Protein AF-A0A8H7XEA0-F1 (afdb_monomer_lite)

Foldseek 3Di:
DVVVVVVVVVVVVVVVVVVVVVVVVVVVCVPVVVVVVVVCVVVLVVQLVVQLVVLVVPPPDDPLVSQLSNLVSDDQDPDPVSNVVSVVSNVVSVVVCVPDDDDDPPPPPPPDPDDDDDDDDDDDDDPPVVVVVVVVVVVVVCVVCVPDCPVVPPDPPPPPPPPPDDD

Sequence (167 aa):
MRYRIIGQAIFNTRQRLRAALLKHVQERWDLEHPVDEIERQLSGLKLSQNVKTTLNQNNEMPPLQKRLAETMMTLPGTTIEEKFRRRNAAIDAVAAYCHFQEGGAAAVPRKRSSMRRTSPMPSKEISPQLAAAQAEKQALSNAIFPKDLTKHFKRKHLAHIKEENRL

Secondary structure (DSSP, 8-state):
-HHHHHHHHHHHHHHHHHHHHHHHHHHHHHHHHHHHHHHHHHTTHHHHHHHHHHHHH-TTS-HHHHHHHHHHHSPPPSSHHHHHHHHHHHHHHHHHHHT---S------------------------HHHHHHHHHHHHHHHHHS-S--TTTGGGSSSTTSSSS---

Structure (mmCIF, N/CA/C/O backbone):
data_AF-A0A8H7XEA0-F1
#
_entry.id   AF-A0A8H7XEA0-F1
#
loop_
_atom_site.group_PDB
_atom_site.id
_atom_site.type_symbol
_atom_site.label_atom_id
_atom_site.label_alt_id
_atom_site.label_comp_id
_atom_site.label_asym_id
_atom_site.label_entity_id
_atom_site.label_seq_id
_atom_site.pdbx_PDB_ins_code
_atom_site.Cartn_x
_atom_site.Cartn_y
_atom_site.Cartn_z
_atom_site.occupancy
_atom_site.B_iso_or_equiv
_atom_site.auth_seq_id
_atom_site.auth_comp_id
_atom_site.auth_asym_id
_atom_site.auth_atom_id
_atom_site.pdbx_PDB_model_num
ATOM 1 N N . MET A 1 1 ? 38.644 -6.023 -42.311 1.00 62.22 1 MET A N 1
ATOM 2 C CA . MET A 1 1 ? 38.711 -5.149 -41.111 1.00 62.22 1 MET A CA 1
ATOM 3 C C . MET A 1 1 ? 37.571 -4.123 -41.009 1.00 62.22 1 MET A C 1
ATOM 5 O O . MET A 1 1 ? 37.000 -4.010 -39.933 1.00 62.22 1 MET A O 1
ATOM 9 N N . ARG A 1 2 ? 37.177 -3.421 -42.089 1.00 70.12 2 ARG A N 1
ATOM 10 C CA . ARG A 1 2 ? 36.153 -2.344 -42.058 1.00 70.12 2 ARG A CA 1
ATOM 11 C C . ARG A 1 2 ? 34.762 -2.760 -41.540 1.00 70.12 2 ARG A C 1
ATOM 13 O O . ARG A 1 2 ? 34.173 -2.037 -40.747 1.00 70.12 2 ARG A O 1
ATOM 20 N N . TYR A 1 3 ? 34.279 -3.949 -41.900 1.00 78.19 3 TYR A N 1
ATOM 21 C CA . TYR A 1 3 ? 32.967 -4.452 -41.458 1.00 78.19 3 TYR A CA 1
ATOM 22 C C . TYR A 1 3 ? 32.833 -4.605 -39.934 1.00 78.19 3 TYR A C 1
ATOM 24 O O . TYR A 1 3 ? 31.764 -4.366 -39.378 1.00 78.19 3 TYR A O 1
ATOM 32 N N . ARG A 1 4 ? 33.926 -4.941 -39.238 1.00 83.25 4 ARG A N 1
ATOM 33 C CA . ARG A 1 4 ? 33.924 -5.132 -37.779 1.00 83.25 4 ARG A CA 1
ATOM 34 C C . ARG A 1 4 ? 33.759 -3.804 -37.032 1.00 83.25 4 ARG A C 1
ATOM 36 O O . ARG A 1 4 ? 33.061 -3.750 -36.028 1.00 83.25 4 ARG A O 1
ATOM 43 N N . ILE A 1 5 ? 34.349 -2.732 -3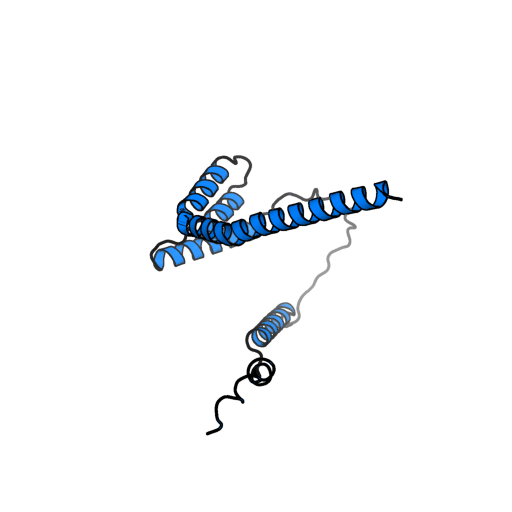7.565 1.00 89.44 5 ILE A N 1
ATOM 44 C CA . ILE A 1 5 ? 34.257 -1.370 -37.015 1.00 89.44 5 ILE A CA 1
ATOM 45 C C . ILE A 1 5 ? 32.828 -0.833 -37.165 1.00 89.44 5 ILE A C 1
ATOM 47 O O . ILE A 1 5 ? 32.271 -0.291 -36.214 1.00 89.44 5 ILE A O 1
ATOM 51 N N . ILE A 1 6 ? 32.209 -1.046 -38.331 1.00 89.31 6 ILE A N 1
ATOM 52 C CA . ILE A 1 6 ? 30.824 -0.629 -38.594 1.00 89.31 6 ILE A CA 1
ATOM 53 C C . ILE A 1 6 ? 29.850 -1.383 -37.677 1.00 89.31 6 ILE A C 1
ATOM 55 O O . ILE A 1 6 ? 28.991 -0.764 -37.052 1.00 89.31 6 ILE A O 1
ATOM 59 N N . GLY A 1 7 ? 30.018 -2.702 -37.526 1.00 91.44 7 GLY A N 1
ATOM 60 C CA . GLY A 1 7 ? 29.196 -3.504 -36.614 1.00 91.44 7 GLY A CA 1
ATOM 61 C C . GLY A 1 7 ? 29.309 -3.048 -35.155 1.00 91.44 7 GLY A C 1
ATOM 62 O O . GLY A 1 7 ? 28.294 -2.917 -34.468 1.00 91.44 7 GLY A O 1
ATOM 63 N N . GLN A 1 8 ? 30.525 -2.727 -34.701 1.00 89.50 8 GLN A N 1
ATOM 64 C CA . GLN A 1 8 ? 30.752 -2.193 -33.358 1.00 89.50 8 GLN A CA 1
ATOM 65 C C . GLN A 1 8 ? 30.091 -0.822 -33.168 1.00 89.50 8 GLN A C 1
ATOM 67 O O . GLN A 1 8 ? 29.470 -0.580 -32.135 1.00 89.50 8 GLN A O 1
ATOM 72 N N . ALA A 1 9 ? 30.182 0.063 -34.165 1.00 93.12 9 ALA A N 1
ATOM 73 C CA . ALA A 1 9 ? 29.543 1.373 -34.123 1.00 93.12 9 ALA A CA 1
ATOM 74 C C . ALA A 1 9 ? 28.018 1.243 -34.012 1.00 93.12 9 ALA A C 1
ATOM 76 O O . ALA A 1 9 ? 27.431 1.820 -33.104 1.00 93.12 9 ALA A O 1
ATOM 77 N N . ILE A 1 10 ? 27.386 0.415 -34.851 1.00 93.69 10 ILE A N 1
ATOM 78 C CA . ILE A 1 10 ? 25.935 0.161 -34.804 1.00 93.69 10 ILE A CA 1
ATOM 79 C C . ILE A 1 10 ? 25.517 -0.370 -33.429 1.00 93.69 10 ILE A C 1
ATOM 81 O O . ILE A 1 10 ? 24.542 0.111 -32.846 1.00 93.69 10 ILE A O 1
ATOM 85 N N . PHE A 1 11 ? 26.261 -1.339 -32.888 1.00 94.75 11 PHE A N 1
ATOM 86 C CA . PHE A 1 11 ? 25.983 -1.887 -31.565 1.00 94.75 11 PHE A CA 1
ATOM 87 C C . PHE A 1 11 ? 26.070 -0.810 -30.481 1.00 94.75 11 PHE A C 1
ATOM 89 O O . PHE A 1 11 ? 25.134 -0.661 -29.696 1.00 94.75 11 PHE A O 1
ATOM 96 N N . ASN A 1 12 ? 27.150 -0.026 -30.467 1.00 95.25 12 ASN A N 1
ATOM 97 C CA . ASN A 1 12 ? 27.359 1.036 -29.487 1.00 95.25 12 ASN A CA 1
ATOM 98 C C . ASN A 1 12 ? 26.245 2.090 -29.558 1.00 95.25 12 ASN A C 1
ATOM 100 O O . ASN A 1 12 ? 25.697 2.473 -28.525 1.00 95.25 12 ASN A O 1
ATOM 104 N N . THR A 1 13 ? 25.859 2.523 -30.760 1.00 96.00 13 THR A N 1
ATOM 105 C CA . THR A 1 13 ? 24.773 3.495 -30.946 1.00 96.00 13 THR A CA 1
ATOM 106 C C . THR A 1 13 ? 23.444 2.934 -30.450 1.00 96.00 13 THR A C 1
ATOM 108 O O . THR A 1 13 ? 22.730 3.609 -29.712 1.00 96.00 13 THR A O 1
ATOM 111 N N . ARG A 1 14 ? 23.140 1.666 -30.755 1.00 97.19 14 ARG A N 1
ATOM 112 C CA . ARG A 1 14 ? 21.933 0.993 -30.258 1.00 97.19 14 ARG A CA 1
ATOM 113 C C . ARG A 1 14 ? 21.910 0.909 -28.732 1.00 97.19 14 ARG A C 1
ATOM 115 O O . ARG A 1 14 ? 20.868 1.159 -28.133 1.00 97.19 14 ARG A O 1
ATOM 122 N N . GLN A 1 15 ? 23.039 0.583 -28.099 1.00 97.06 15 GLN A N 1
ATOM 123 C CA . GLN A 1 15 ? 23.125 0.542 -26.636 1.00 97.06 15 GLN A CA 1
ATOM 124 C C . GLN A 1 15 ? 22.927 1.926 -26.016 1.00 97.06 15 GLN A C 1
ATOM 126 O O . GLN A 1 15 ? 22.185 2.050 -25.046 1.00 97.06 15 GLN A O 1
ATOM 131 N N . ARG A 1 16 ? 23.516 2.976 -26.601 1.00 96.62 16 ARG A N 1
ATOM 132 C CA . ARG A 1 16 ? 23.325 4.358 -26.130 1.00 96.62 16 ARG A CA 1
ATOM 133 C C . ARG A 1 16 ? 21.866 4.791 -26.219 1.00 96.62 16 ARG A C 1
ATOM 135 O O . ARG A 1 16 ? 21.343 5.333 -25.253 1.00 96.62 16 ARG A O 1
ATOM 142 N N . LEU A 1 17 ? 21.203 4.509 -27.341 1.00 97.69 17 LEU A N 1
ATOM 143 C CA . LEU A 1 17 ? 19.783 4.820 -27.519 1.00 97.69 17 LEU A CA 1
ATOM 144 C C . LEU A 1 17 ? 18.904 4.039 -26.538 1.00 97.69 17 LEU A C 1
ATOM 146 O O . LEU A 1 17 ? 17.996 4.609 -25.942 1.00 97.69 17 LEU A O 1
ATOM 150 N N . ARG A 1 18 ? 19.201 2.755 -26.311 1.00 97.69 18 ARG A N 1
ATOM 151 C CA . ARG A 1 18 ? 18.479 1.938 -25.328 1.00 97.69 18 ARG A CA 1
ATOM 152 C C . ARG A 1 18 ? 18.652 2.471 -23.907 1.00 97.69 18 ARG A C 1
ATOM 154 O O . ARG A 1 18 ? 17.671 2.555 -23.178 1.00 97.69 18 ARG A O 1
ATOM 161 N N . ALA A 1 19 ? 19.874 2.841 -23.527 1.00 97.31 19 ALA A N 1
ATOM 162 C CA . ALA A 1 19 ? 20.157 3.427 -22.221 1.00 97.31 19 ALA A CA 1
ATOM 163 C C . ALA A 1 19 ? 19.440 4.773 -22.039 1.00 97.31 19 ALA A C 1
ATOM 165 O O . ALA A 1 19 ? 18.847 5.005 -20.991 1.00 97.31 19 ALA A O 1
ATOM 166 N N . ALA A 1 20 ? 19.431 5.626 -23.069 1.00 97.69 20 ALA A N 1
ATOM 167 C CA . ALA A 1 20 ? 18.711 6.897 -23.045 1.00 97.69 20 ALA A CA 1
ATOM 168 C C . ALA A 1 20 ? 17.192 6.700 -22.906 1.00 97.69 20 ALA A C 1
ATOM 170 O O . ALA A 1 20 ? 16.560 7.369 -22.094 1.00 97.69 20 ALA A O 1
ATOM 171 N N . LEU A 1 21 ? 16.615 5.746 -23.644 1.00 97.81 21 LEU A N 1
ATOM 172 C CA . LEU A 1 21 ? 15.193 5.418 -23.543 1.00 97.81 21 LEU A CA 1
ATOM 173 C C . LEU A 1 21 ? 14.830 4.875 -22.157 1.00 97.81 21 LEU A C 1
ATOM 175 O O . LEU A 1 21 ? 13.839 5.307 -21.578 1.00 97.81 21 LEU A O 1
ATOM 179 N N . LEU A 1 22 ? 15.626 3.945 -21.622 1.00 98.00 22 LEU A N 1
ATOM 180 C CA . LEU A 1 22 ? 15.409 3.395 -20.283 1.00 98.00 22 LEU A CA 1
ATOM 1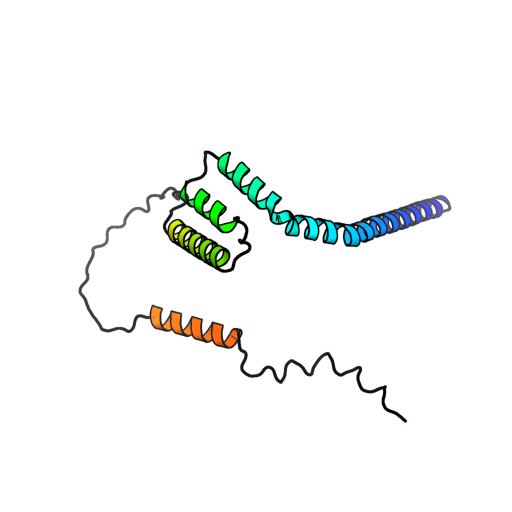81 C C . LEU A 1 22 ? 15.482 4.485 -19.219 1.00 98.00 22 LEU A C 1
ATOM 183 O O . LEU A 1 22 ? 14.604 4.542 -18.368 1.00 98.00 22 LEU A O 1
ATOM 187 N N . LYS A 1 23 ? 16.475 5.374 -19.313 1.00 97.56 23 LYS A N 1
ATOM 188 C CA . LYS A 1 23 ? 16.610 6.515 -18.409 1.00 97.56 23 LYS A CA 1
ATOM 189 C C . LYS A 1 23 ? 15.374 7.415 -18.463 1.00 97.56 23 LYS A C 1
ATOM 191 O O . LYS A 1 23 ? 14.814 7.716 -17.423 1.00 97.56 23 LYS A O 1
ATOM 196 N N . HIS A 1 24 ? 14.891 7.753 -19.656 1.00 97.38 24 HIS A N 1
ATOM 197 C CA . HIS A 1 24 ? 13.683 8.565 -19.814 1.00 97.38 24 HIS A CA 1
ATOM 198 C C . HIS A 1 24 ? 12.416 7.881 -19.269 1.00 97.38 24 HIS A C 1
ATOM 200 O O . HIS A 1 24 ? 11.551 8.524 -18.680 1.00 97.38 24 HIS A O 1
ATOM 206 N N . VAL A 1 25 ? 12.270 6.568 -19.473 1.00 97.31 25 VAL A N 1
ATOM 207 C CA . VAL A 1 25 ? 11.152 5.803 -18.896 1.00 97.31 25 VAL A CA 1
ATOM 208 C C . VAL A 1 25 ? 11.244 5.789 -17.373 1.00 97.31 25 VAL A C 1
ATOM 210 O O . VAL A 1 25 ? 10.235 6.013 -16.716 1.00 97.31 25 VAL A O 1
ATOM 213 N N . GLN A 1 26 ? 12.439 5.566 -16.832 1.00 97.19 26 GLN A N 1
ATOM 214 C CA . GLN A 1 26 ? 12.673 5.559 -15.397 1.00 97.19 26 GLN A CA 1
ATOM 215 C C . GLN A 1 26 ? 12.395 6.929 -14.774 1.00 97.19 26 GLN A C 1
ATOM 217 O O . GLN A 1 26 ? 11.655 7.000 -13.809 1.00 97.19 26 GLN A O 1
ATOM 222 N N . GLU A 1 27 ? 12.908 8.014 -15.354 1.00 96.69 27 GLU A N 1
ATOM 223 C CA . GLU A 1 27 ? 12.676 9.375 -14.857 1.00 96.69 27 GLU A CA 1
ATOM 224 C C . GLU A 1 27 ? 11.187 9.727 -14.836 1.00 96.69 27 GLU A C 1
ATOM 226 O O . GLU A 1 27 ? 10.705 10.293 -13.859 1.00 96.69 27 GLU A O 1
ATOM 231 N N . ARG A 1 28 ? 10.433 9.352 -15.877 1.00 96.81 28 ARG A N 1
ATOM 232 C CA . ARG A 1 28 ? 8.975 9.539 -15.876 1.00 96.81 28 ARG A CA 1
ATOM 233 C C . ARG A 1 28 ? 8.294 8.712 -14.795 1.00 96.81 28 ARG A C 1
ATOM 235 O O . ARG A 1 28 ? 7.462 9.244 -14.075 1.00 96.81 28 ARG A O 1
ATOM 242 N N . TRP A 1 29 ? 8.669 7.444 -14.654 1.00 96.12 29 TRP A N 1
ATOM 243 C CA . TRP A 1 29 ? 8.120 6.575 -13.615 1.00 96.12 29 TRP A CA 1
ATOM 244 C C . TRP A 1 29 ? 8.413 7.105 -12.208 1.00 96.12 29 TRP A C 1
ATOM 246 O O . TRP A 1 29 ? 7.514 7.154 -11.376 1.00 96.12 29 TRP A O 1
ATOM 256 N N . ASP A 1 30 ? 9.642 7.554 -11.955 1.00 94.25 30 ASP A N 1
ATOM 257 C CA . ASP A 1 30 ? 10.069 8.106 -10.668 1.00 94.25 30 ASP A CA 1
ATOM 258 C C . ASP A 1 30 ? 9.325 9.410 -10.319 1.00 94.25 30 ASP A C 1
ATOM 260 O O . ASP A 1 30 ? 9.183 9.731 -9.140 1.00 94.25 30 ASP A O 1
ATOM 264 N N . LEU A 1 31 ? 8.823 10.149 -11.318 1.00 93.12 31 LEU A N 1
ATOM 265 C CA . LEU A 1 31 ? 8.009 11.355 -11.131 1.00 93.12 31 LEU A CA 1
ATOM 266 C C . LEU A 1 31 ? 6.513 11.051 -10.971 1.00 93.12 31 LEU A C 1
ATOM 268 O O . LEU A 1 31 ? 5.877 11.577 -10.061 1.00 93.12 31 LEU A O 1
ATOM 272 N N . GLU A 1 32 ? 5.950 10.230 -11.857 1.00 93.94 32 GLU A N 1
ATOM 273 C CA . GLU A 1 32 ? 4.504 9.988 -11.948 1.00 93.94 32 GLU A CA 1
ATOM 274 C C . GLU A 1 32 ? 4.033 8.962 -10.912 1.00 93.94 32 GLU A C 1
ATOM 276 O O . GLU A 1 32 ? 3.053 9.188 -10.203 1.00 93.94 32 GLU A O 1
ATOM 281 N N . HIS A 1 33 ? 4.770 7.862 -10.739 1.00 92.00 33 HIS A N 1
ATOM 282 C CA . HIS A 1 33 ? 4.322 6.756 -9.896 1.00 92.00 33 HIS A CA 1
ATOM 283 C C . HIS A 1 33 ? 4.124 7.140 -8.420 1.00 92.00 33 HIS A C 1
ATOM 285 O O . HIS A 1 33 ? 3.161 6.664 -7.813 1.00 92.00 33 HIS A O 1
ATOM 291 N N . PRO A 1 34 ? 4.981 7.966 -7.781 1.00 94.00 34 PRO A N 1
ATOM 292 C CA . PRO A 1 34 ? 4.722 8.399 -6.411 1.00 94.00 34 PRO A CA 1
ATOM 293 C C . PRO A 1 34 ? 3.435 9.217 -6.289 1.00 94.00 34 PRO A C 1
ATOM 295 O O . PRO A 1 34 ? 2.715 9.058 -5.306 1.00 94.00 34 PRO A O 1
ATOM 298 N N . VAL A 1 35 ? 3.135 10.062 -7.280 1.00 92.75 35 VAL A N 1
ATOM 299 C CA . VAL A 1 35 ? 1.916 10.880 -7.301 1.00 92.75 35 VAL A CA 1
ATOM 300 C C . VAL A 1 35 ? 0.695 9.979 -7.437 1.00 92.75 35 VAL A C 1
ATOM 302 O O . VAL A 1 35 ? -0.191 10.039 -6.587 1.00 92.75 35 VAL A O 1
ATOM 305 N N . ASP A 1 36 ? 0.705 9.069 -8.409 1.00 89.25 36 ASP A N 1
ATOM 306 C 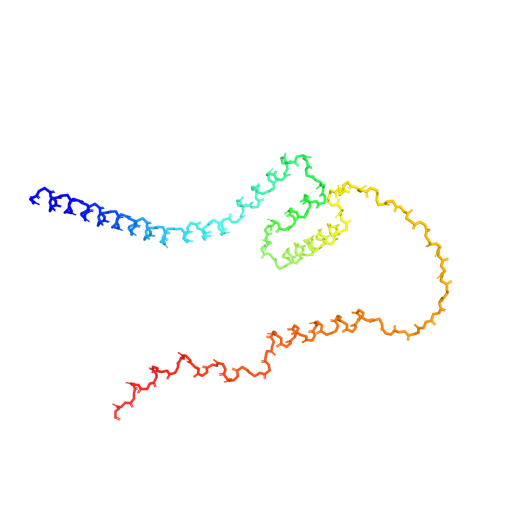CA . ASP A 1 36 ? -0.376 8.104 -8.625 1.00 89.25 36 ASP A CA 1
ATOM 307 C C . ASP A 1 36 ? -0.621 7.227 -7.386 1.00 89.25 36 ASP A C 1
ATOM 309 O O . ASP A 1 36 ? -1.764 6.942 -7.016 1.00 89.25 36 ASP A O 1
ATOM 313 N N . GLU A 1 37 ? 0.448 6.798 -6.708 1.00 86.81 37 GLU A N 1
ATOM 314 C CA . GLU A 1 37 ? 0.357 6.012 -5.478 1.00 86.81 37 GLU A CA 1
ATOM 315 C C . GLU A 1 37 ? -0.273 6.818 -4.340 1.00 86.81 37 GLU A C 1
ATOM 317 O O . GLU A 1 37 ? -1.171 6.320 -3.656 1.00 86.81 37 GLU A O 1
ATOM 322 N N . ILE A 1 38 ? 0.176 8.059 -4.136 1.00 87.75 38 ILE A N 1
ATOM 323 C CA . ILE A 1 38 ? -0.361 8.949 -3.104 1.00 87.75 38 ILE A CA 1
ATOM 324 C C . ILE A 1 38 ? -1.835 9.232 -3.383 1.00 87.75 38 ILE A C 1
ATOM 326 O O . ILE A 1 38 ? -2.663 9.088 -2.485 1.00 87.75 38 ILE A O 1
ATOM 330 N N . GLU A 1 39 ? -2.192 9.570 -4.619 1.00 88.56 39 GLU A N 1
ATOM 331 C CA . GLU A 1 39 ? -3.581 9.783 -5.017 1.00 88.56 39 GLU A CA 1
ATOM 332 C C . GLU A 1 39 ? -4.424 8.532 -4.784 1.00 88.56 39 GLU A C 1
ATOM 334 O O . GLU A 1 39 ? -5.522 8.615 -4.229 1.00 88.56 39 GLU A O 1
ATOM 339 N N . ARG A 1 40 ? -3.900 7.347 -5.116 1.00 83.44 40 ARG A N 1
ATOM 340 C CA . ARG A 1 40 ? -4.578 6.078 -4.846 1.00 83.44 40 ARG A CA 1
ATOM 341 C C . ARG A 1 40 ? -4.792 5.859 -3.350 1.00 83.44 40 ARG A C 1
ATOM 343 O O . ARG A 1 40 ? -5.898 5.482 -2.959 1.00 83.44 40 ARG A O 1
ATOM 350 N N . GLN A 1 41 ? -3.788 6.122 -2.516 1.00 79.94 41 GLN A N 1
ATOM 351 C CA . GLN A 1 41 ? -3.882 5.992 -1.058 1.00 79.94 41 GLN A CA 1
ATOM 352 C C . GLN A 1 41 ? -4.873 6.991 -0.451 1.00 79.94 41 GLN A C 1
ATOM 354 O O . GLN A 1 41 ? -5.722 6.606 0.356 1.00 79.94 41 GLN A O 1
ATOM 359 N N . LEU A 1 42 ? -4.818 8.256 -0.873 1.00 80.12 42 LEU A N 1
ATOM 360 C CA . LEU A 1 42 ? -5.746 9.307 -0.450 1.00 80.12 42 LEU A CA 1
ATOM 361 C C . LEU A 1 42 ? -7.173 9.023 -0.925 1.00 80.12 42 LEU A C 1
ATOM 363 O O . LEU A 1 42 ? -8.133 9.263 -0.194 1.00 80.12 42 LEU A O 1
ATOM 367 N N . SER A 1 43 ? -7.323 8.410 -2.100 1.00 76.06 43 SER A N 1
ATOM 368 C CA . SER A 1 43 ? -8.606 7.929 -2.612 1.00 76.06 43 SER A CA 1
ATOM 369 C C . SER A 1 43 ? -9.150 6.703 -1.871 1.00 76.06 43 SER A C 1
ATOM 371 O O . SER A 1 43 ? -10.134 6.132 -2.340 1.00 76.06 43 SER A O 1
ATOM 373 N N . GLY A 1 44 ? -8.546 6.302 -0.737 1.00 62.75 44 GLY A N 1
ATOM 374 C CA . GLY A 1 44 ? -8.729 5.054 0.021 1.00 62.75 44 GLY A CA 1
ATOM 375 C C . GLY A 1 44 ? -10.154 4.498 0.141 1.00 62.75 44 GLY A C 1
ATOM 376 O O . GLY A 1 44 ? -10.320 3.286 0.291 1.00 62.75 44 GLY A O 1
ATOM 377 N N . LEU A 1 45 ? -11.183 5.332 -0.035 1.00 61.91 45 LEU A N 1
ATOM 378 C CA . LEU A 1 45 ? -12.565 4.946 -0.354 1.00 61.91 45 LEU A CA 1
ATOM 379 C C . LEU A 1 45 ? -12.661 3.830 -1.412 1.00 61.91 45 LEU A C 1
ATOM 381 O O . LEU A 1 45 ? -13.328 2.825 -1.151 1.00 61.91 45 LEU A O 1
ATOM 385 N N . LYS A 1 46 ? -11.947 3.943 -2.543 1.00 61.66 46 LYS A N 1
ATOM 386 C CA . LYS A 1 46 ? -11.967 2.950 -3.636 1.00 61.66 46 LYS A CA 1
ATOM 387 C C . LYS A 1 46 ? -11.437 1.583 -3.193 1.00 61.66 46 LYS A C 1
ATOM 389 O O . LYS A 1 46 ? -12.046 0.561 -3.495 1.00 61.66 46 LYS A O 1
ATOM 394 N N . LEU A 1 47 ? -10.341 1.552 -2.429 1.00 66.25 47 LEU A N 1
ATOM 395 C CA . LEU A 1 47 ? -9.747 0.302 -1.939 1.00 66.25 47 LEU A CA 1
ATOM 396 C C . LEU A 1 47 ? -10.717 -0.440 -1.012 1.00 66.25 47 LEU A C 1
ATOM 398 O O . LEU A 1 47 ? -10.943 -1.636 -1.175 1.00 66.25 47 LEU A O 1
ATOM 402 N N . SER A 1 48 ? -11.351 0.279 -0.084 1.00 69.00 48 SER A N 1
ATOM 403 C CA . SER A 1 48 ? -12.282 -0.331 0.871 1.00 69.00 48 SER A CA 1
ATOM 404 C C . SER A 1 48 ? -13.551 -0.890 0.219 1.00 69.00 48 SER A C 1
ATOM 406 O O . SER A 1 48 ? -14.046 -1.936 0.637 1.00 69.00 48 SER A O 1
ATOM 408 N N . GLN A 1 49 ? -14.065 -0.231 -0.826 1.00 72.88 49 GLN A N 1
ATOM 409 C CA . GLN A 1 49 ? -15.225 -0.703 -1.588 1.00 72.88 49 GLN A CA 1
ATOM 410 C C . GLN A 1 49 ? -14.880 -1.932 -2.435 1.00 72.88 49 GLN A C 1
ATOM 412 O O . GLN A 1 49 ? -15.643 -2.900 -2.449 1.00 72.88 49 GLN A O 1
ATOM 417 N N . ASN A 1 50 ? -13.711 -1.937 -3.078 1.00 73.00 50 ASN A N 1
ATOM 418 C CA . ASN A 1 50 ? -13.243 -3.070 -3.878 1.00 73.00 50 ASN A CA 1
ATOM 419 C C . ASN A 1 50 ? -12.983 -4.312 -3.017 1.00 73.00 50 ASN A C 1
ATOM 421 O O . ASN A 1 50 ? -13.362 -5.419 -3.393 1.00 73.00 50 ASN A O 1
ATOM 425 N N . VAL A 1 51 ? -12.396 -4.142 -1.830 1.00 74.50 51 VAL A N 1
ATOM 426 C CA . VAL A 1 51 ? -12.195 -5.256 -0.892 1.00 74.50 51 VAL A CA 1
ATOM 427 C C . VAL A 1 51 ? -13.533 -5.797 -0.383 1.00 74.50 51 VAL A C 1
ATOM 429 O O . VAL A 1 51 ? -13.735 -7.005 -0.364 1.00 74.50 51 VAL A O 1
ATOM 432 N N . LYS A 1 52 ? -14.490 -4.933 -0.023 1.00 75.50 52 LYS A N 1
ATOM 433 C CA . LYS A 1 52 ? -15.820 -5.390 0.419 1.00 75.50 52 LYS A CA 1
ATOM 434 C C . LYS A 1 52 ? -16.577 -6.133 -0.682 1.00 75.50 52 LYS A C 1
ATOM 436 O O . LYS A 1 52 ? -17.213 -7.145 -0.408 1.00 75.50 52 LYS A O 1
ATOM 441 N N . THR A 1 53 ? -16.522 -5.648 -1.920 1.00 77.00 53 THR A N 1
ATOM 442 C CA . THR A 1 53 ? -17.201 -6.295 -3.057 1.00 77.00 53 THR A CA 1
ATOM 443 C C . THR A 1 53 ? -16.581 -7.648 -3.392 1.00 77.00 53 THR A C 1
ATOM 445 O O . THR A 1 53 ? -17.313 -8.632 -3.458 1.00 77.00 53 THR A O 1
ATOM 448 N N . THR A 1 54 ? -15.254 -7.733 -3.501 1.00 78.62 54 THR A N 1
ATOM 449 C CA . THR A 1 54 ? -14.548 -9.011 -3.728 1.00 78.62 54 THR A CA 1
ATOM 450 C C . THR A 1 54 ? -14.795 -10.016 -2.608 1.00 78.62 54 THR A C 1
ATOM 452 O O . THR A 1 54 ? -15.074 -11.185 -2.863 1.00 78.62 54 THR A O 1
ATOM 455 N N . LEU A 1 55 ? -14.776 -9.567 -1.356 1.00 80.00 55 LEU A N 1
ATOM 456 C CA . LEU A 1 55 ? -15.030 -10.437 -0.219 1.00 80.00 55 LEU A CA 1
ATOM 457 C C . LEU A 1 55 ? -16.483 -10.943 -0.165 1.00 80.00 55 LEU A C 1
ATOM 459 O O . LEU A 1 55 ? -16.740 -12.064 0.267 1.00 80.00 55 LEU A O 1
ATOM 463 N N . ASN A 1 56 ? -17.443 -10.140 -0.626 1.00 76.31 56 ASN A N 1
ATOM 464 C CA . ASN A 1 56 ? -18.838 -10.559 -0.748 1.00 76.31 56 ASN A CA 1
ATOM 465 C C . ASN A 1 56 ? -19.079 -11.553 -1.887 1.00 76.31 56 ASN A C 1
ATOM 467 O O . ASN A 1 56 ? -20.006 -12.348 -1.786 1.00 76.31 56 ASN A O 1
ATOM 471 N N . GLN A 1 57 ? -18.259 -11.522 -2.937 1.00 76.81 57 GLN A N 1
ATOM 472 C CA . GLN A 1 57 ? -18.344 -12.453 -4.066 1.00 76.81 57 GLN A CA 1
ATOM 473 C C . GLN A 1 57 ? -17.721 -13.824 -3.754 1.00 76.81 57 GLN A C 1
ATOM 475 O O . GLN A 1 57 ? -18.087 -14.821 -4.373 1.00 76.81 57 GLN A O 1
ATOM 480 N N . ASN A 1 58 ? -16.814 -13.899 -2.776 1.00 75.62 58 ASN A N 1
ATOM 481 C CA . ASN A 1 58 ? -16.159 -15.143 -2.377 1.00 75.62 58 ASN A CA 1
ATOM 482 C C . ASN A 1 58 ? -17.039 -15.979 -1.429 1.00 75.62 58 ASN A C 1
ATOM 484 O O . ASN A 1 58 ? -16.903 -15.903 -0.208 1.00 75.62 58 ASN A O 1
ATOM 488 N N . ASN A 1 59 ? -17.908 -16.821 -1.999 1.00 68.62 59 ASN A N 1
ATOM 489 C CA . ASN A 1 59 ? -18.773 -17.745 -1.245 1.00 68.62 59 ASN A CA 1
ATOM 490 C C . ASN A 1 59 ? -18.020 -18.880 -0.523 1.00 68.62 59 ASN A C 1
ATOM 492 O O . ASN A 1 59 ? -18.587 -19.512 0.364 1.00 68.62 59 ASN A O 1
ATOM 496 N N . GLU A 1 60 ? -16.766 -19.153 -0.886 1.00 80.12 60 GLU A N 1
ATOM 497 C CA . GLU A 1 60 ? -15.968 -20.233 -0.283 1.00 80.12 60 GLU A CA 1
ATOM 498 C C . GLU A 1 60 ? -15.296 -19.831 1.039 1.00 80.12 60 GLU A C 1
ATOM 500 O O . GLU A 1 60 ? -14.821 -20.693 1.778 1.00 80.12 60 GLU A O 1
ATOM 505 N N . MET A 1 61 ? -15.242 -18.534 1.364 1.00 82.88 61 MET A N 1
ATOM 506 C CA . MET A 1 61 ? -14.489 -18.058 2.523 1.00 82.88 61 MET A CA 1
ATOM 507 C C . MET A 1 61 ? -15.258 -18.278 3.837 1.00 82.88 61 MET A C 1
ATOM 509 O O . MET A 1 61 ? -16.387 -17.794 3.974 1.00 82.88 61 MET A O 1
ATOM 513 N N . PRO A 1 62 ? -14.647 -18.922 4.853 1.00 86.81 62 PRO A N 1
ATOM 514 C CA . PRO A 1 62 ? -15.244 -19.053 6.174 1.00 86.81 62 PRO A CA 1
ATOM 515 C C . PRO A 1 62 ? -15.650 -17.692 6.772 1.00 86.81 62 PRO A C 1
ATOM 517 O O . PRO A 1 62 ? -14.881 -16.728 6.686 1.00 86.81 62 PRO A O 1
ATOM 520 N N . PRO A 1 63 ? -16.801 -17.597 7.466 1.00 87.25 63 PRO A N 1
ATOM 521 C CA . PRO A 1 63 ? -17.301 -16.331 8.013 1.00 87.25 63 PRO A CA 1
ATOM 522 C C . PRO A 1 63 ? -16.320 -15.605 8.943 1.00 87.25 63 PRO A C 1
ATOM 524 O O . PRO A 1 63 ? -16.289 -14.376 8.981 1.00 87.25 63 PRO A O 1
ATOM 527 N N . LEU A 1 64 ? -15.493 -16.349 9.685 1.00 89.00 64 LEU A N 1
ATOM 528 C CA . LEU A 1 64 ? -14.484 -15.772 10.577 1.00 89.00 64 LEU A CA 1
ATOM 529 C C . LEU A 1 64 ? -13.348 -15.092 9.807 1.00 89.00 64 LEU A C 1
ATOM 531 O O . LEU A 1 64 ? -12.943 -13.986 10.162 1.00 89.00 64 LEU A O 1
ATOM 535 N N . GLN A 1 65 ? -12.874 -15.725 8.735 1.00 89.25 65 GLN A N 1
ATOM 536 C CA . GLN A 1 65 ? -11.847 -15.168 7.858 1.00 89.25 65 GLN A CA 1
ATOM 537 C C . GLN A 1 65 ? -12.388 -13.949 7.101 1.00 89.25 65 GLN A C 1
ATOM 539 O O . GLN A 1 65 ? -11.708 -12.927 6.994 1.00 89.25 65 GLN A O 1
ATOM 544 N N . LYS A 1 66 ? -13.660 -14.011 6.686 1.00 89.31 66 LYS A N 1
ATOM 545 C CA . LYS A 1 66 ? -14.382 -12.886 6.092 1.00 89.31 66 LYS A CA 1
ATOM 546 C C . LYS A 1 66 ? -14.425 -11.680 7.034 1.00 89.31 66 LYS A C 1
ATOM 548 O O . LYS A 1 66 ? -13.963 -10.593 6.694 1.00 89.31 66 LYS A O 1
ATOM 553 N N . ARG A 1 67 ? -14.892 -11.892 8.267 1.00 90.38 67 ARG A N 1
ATOM 554 C CA . ARG A 1 67 ? -14.953 -10.854 9.307 1.00 90.38 67 ARG A CA 1
ATOM 555 C C . ARG A 1 67 ? -13.574 -10.259 9.610 1.00 90.38 67 ARG A C 1
ATOM 557 O O . ARG A 1 67 ? -13.453 -9.048 9.806 1.00 90.38 67 ARG A O 1
ATOM 564 N N . LEU A 1 68 ? -12.530 -11.086 9.646 1.00 92.06 68 LEU A N 1
ATOM 565 C CA . LEU A 1 68 ? -11.159 -10.617 9.838 1.00 92.06 68 LEU A CA 1
ATOM 566 C C . LEU A 1 68 ? -10.718 -9.693 8.694 1.00 92.06 68 LEU A C 1
ATOM 568 O O . LEU A 1 68 ? -10.256 -8.581 8.948 1.00 92.06 68 LEU A O 1
ATOM 572 N N . ALA A 1 69 ? -10.905 -10.120 7.445 1.00 89.56 69 ALA A N 1
ATOM 573 C CA . ALA A 1 69 ? -10.547 -9.325 6.274 1.00 89.56 69 ALA A CA 1
ATOM 574 C C . ALA A 1 69 ? -11.310 -7.989 6.234 1.00 89.56 69 ALA A C 1
ATOM 576 O O . ALA A 1 69 ? -10.707 -6.933 6.041 1.00 89.56 69 ALA A O 1
ATOM 577 N N . GLU A 1 70 ? -12.619 -8.013 6.492 1.00 89.19 70 GLU A N 1
ATOM 578 C CA . GLU A 1 70 ? -13.471 -6.820 6.561 1.00 89.19 70 GLU A CA 1
ATOM 579 C C . GLU A 1 70 ? -12.983 -5.808 7.597 1.00 89.19 70 GLU A C 1
ATOM 581 O O . GLU A 1 70 ? -12.814 -4.624 7.293 1.00 89.19 70 GLU A O 1
ATOM 586 N N . THR A 1 71 ? -12.756 -6.256 8.830 1.00 91.31 71 THR A N 1
ATOM 587 C CA . THR A 1 71 ? -12.384 -5.366 9.939 1.00 91.31 71 THR A CA 1
ATOM 588 C C . THR A 1 71 ? -10.985 -4.776 9.761 1.00 91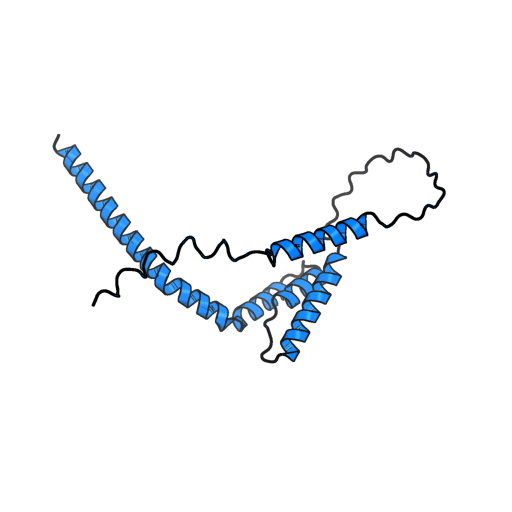.31 71 THR A C 1
ATOM 590 O O . THR A 1 71 ? -10.792 -3.580 10.006 1.00 91.31 71 THR A O 1
ATOM 593 N N . MET A 1 72 ? -10.031 -5.563 9.251 1.00 88.94 72 MET A N 1
ATOM 594 C CA . MET A 1 72 ? -8.677 -5.091 8.949 1.00 88.94 72 MET A CA 1
ATOM 595 C C . MET A 1 72 ? -8.658 -4.064 7.812 1.00 88.94 72 MET A C 1
ATOM 597 O O . MET A 1 72 ? -8.000 -3.027 7.935 1.00 88.94 72 MET A O 1
ATOM 601 N N . MET A 1 73 ? -9.421 -4.305 6.742 1.00 86.06 73 MET A N 1
ATOM 602 C CA . MET A 1 73 ? -9.402 -3.490 5.517 1.00 86.06 73 MET A CA 1
ATOM 603 C C . MET A 1 73 ? -10.410 -2.329 5.513 1.00 86.06 73 MET A C 1
ATOM 605 O O . MET A 1 73 ? -10.458 -1.542 4.567 1.00 86.06 73 MET A O 1
ATOM 609 N N . THR A 1 74 ? -11.223 -2.187 6.563 1.00 84.94 74 THR A N 1
ATOM 610 C CA . THR A 1 74 ? -12.124 -1.035 6.738 1.00 84.94 74 THR A CA 1
ATOM 611 C C . THR A 1 74 ? -11.319 0.267 6.825 1.00 84.94 74 THR A C 1
ATOM 613 O O . THR A 1 74 ? -10.202 0.261 7.308 1.00 84.94 74 THR A O 1
ATOM 616 N N . LEU A 1 75 ? -11.836 1.409 6.372 1.00 82.06 75 LEU A N 1
ATOM 617 C CA . LEU A 1 75 ? -11.125 2.691 6.502 1.00 82.06 75 LEU A CA 1
ATOM 618 C C . LEU A 1 75 ? -11.272 3.289 7.902 1.00 82.06 75 LEU A C 1
ATOM 620 O O . LEU A 1 75 ? -12.260 3.021 8.586 1.00 82.06 75 LEU A O 1
ATOM 624 N N . PRO A 1 76 ? -10.305 4.102 8.363 1.00 79.75 76 PRO A N 1
ATOM 625 C CA . PRO A 1 76 ? -10.493 4.856 9.592 1.00 79.75 76 PRO A CA 1
ATOM 626 C C . PRO A 1 76 ? -11.614 5.887 9.399 1.00 79.75 76 PRO A C 1
ATOM 628 O O . PRO A 1 76 ? -11.674 6.548 8.364 1.00 79.75 76 PRO A O 1
ATOM 631 N N . GLY A 1 77 ? -12.484 6.028 10.401 1.00 80.62 77 GLY A N 1
ATOM 632 C CA . GLY A 1 77 ? -13.458 7.120 10.432 1.00 80.62 77 GLY A CA 1
ATOM 633 C C . GLY A 1 77 ? -12.786 8.484 10.602 1.00 80.62 77 GLY A C 1
ATOM 634 O O . GLY A 1 77 ? -11.594 8.577 10.927 1.00 80.62 77 GLY A O 1
ATOM 635 N N . THR A 1 78 ? -13.546 9.553 10.379 1.00 85.50 78 THR A N 1
ATOM 636 C CA . THR A 1 78 ? -13.048 10.933 10.505 1.00 85.50 78 THR A CA 1
ATOM 637 C C . THR A 1 78 ? -12.925 11.351 11.969 1.00 85.50 78 THR A C 1
ATOM 639 O O . THR A 1 78 ? -12.087 12.190 12.303 1.00 85.50 78 THR A O 1
ATOM 642 N N . THR A 1 79 ? -13.682 10.709 12.862 1.00 92.06 79 THR A N 1
ATOM 643 C CA . THR A 1 79 ? -13.667 10.980 14.304 1.00 92.06 79 THR A CA 1
ATOM 644 C C . THR A 1 79 ? -12.732 10.041 15.073 1.00 92.06 79 THR A C 1
ATOM 646 O O . THR A 1 79 ? -12.426 8.925 14.646 1.00 92.06 79 THR A O 1
ATOM 649 N N . ILE A 1 80 ? -12.268 10.485 16.245 1.00 91.00 80 ILE A N 1
ATOM 650 C CA . ILE A 1 80 ? -11.439 9.665 17.145 1.00 91.00 80 ILE A CA 1
ATOM 651 C C . ILE A 1 80 ? -12.225 8.435 17.628 1.00 91.00 80 ILE A C 1
ATOM 653 O O . ILE A 1 80 ? -11.699 7.324 17.595 1.00 91.00 80 ILE A O 1
ATOM 657 N N . GLU A 1 81 ? -13.496 8.616 17.989 1.00 93.06 81 GLU A N 1
ATOM 658 C CA . GLU A 1 81 ? -14.405 7.553 18.438 1.00 93.06 81 GLU A CA 1
ATOM 659 C C . GLU A 1 81 ? -14.506 6.413 17.409 1.00 93.06 81 GLU A C 1
ATOM 661 O O . GLU A 1 81 ? -14.353 5.236 17.729 1.00 93.06 81 GLU A O 1
ATOM 666 N N . GLU A 1 82 ? -14.705 6.747 16.130 1.00 88.88 82 GLU A N 1
ATOM 667 C CA . GLU A 1 82 ? -14.780 5.762 15.047 1.00 88.88 82 GLU A CA 1
ATOM 668 C C . GLU A 1 82 ? -13.466 5.016 14.836 1.00 88.88 82 GLU A C 1
ATOM 670 O O . GLU A 1 82 ? -13.479 3.811 14.575 1.00 88.88 82 GLU A O 1
ATOM 675 N N . LYS A 1 83 ? -12.328 5.703 14.985 1.00 88.81 83 LYS A N 1
ATOM 676 C CA . LYS A 1 83 ? -11.008 5.065 14.919 1.00 88.81 83 LYS A CA 1
ATOM 677 C C . LYS A 1 83 ? -10.833 4.049 16.049 1.00 88.81 83 LYS A C 1
ATOM 679 O O . LYS A 1 83 ? -10.382 2.934 15.782 1.00 88.81 83 LYS A O 1
ATOM 684 N N . PHE A 1 84 ? -11.231 4.395 17.276 1.00 93.50 84 PHE A N 1
ATOM 685 C CA . PHE A 1 84 ? -11.204 3.469 18.412 1.00 93.50 84 PHE A CA 1
ATOM 686 C C . PHE A 1 84 ? -12.148 2.285 18.209 1.00 93.50 84 PHE A C 1
ATOM 688 O O . PHE A 1 84 ? -11.726 1.141 18.376 1.00 93.50 84 PHE A O 1
ATOM 695 N N . ARG A 1 85 ? -13.385 2.526 17.762 1.00 91.75 85 ARG A N 1
ATOM 696 C CA . ARG A 1 85 ? -14.344 1.451 17.460 1.00 91.75 85 ARG A CA 1
ATOM 697 C C . ARG A 1 85 ? -13.814 0.488 16.403 1.00 91.75 85 ARG A C 1
ATOM 699 O O . ARG A 1 85 ? -13.865 -0.720 16.616 1.00 91.75 85 ARG A O 1
ATOM 706 N N . ARG A 1 86 ? -13.247 0.997 15.301 1.00 92.50 86 ARG A N 1
ATOM 707 C CA . ARG A 1 86 ? -12.620 0.155 14.269 1.00 92.50 86 ARG A CA 1
ATOM 708 C C . ARG A 1 86 ? -11.482 -0.678 14.856 1.00 92.50 86 ARG A C 1
ATOM 710 O O . ARG A 1 86 ? -11.416 -1.876 14.600 1.00 92.50 86 ARG A O 1
ATOM 717 N N . ARG A 1 87 ? -10.583 -0.049 15.620 1.00 94.31 87 ARG A N 1
ATOM 718 C CA . ARG A 1 87 ? -9.444 -0.739 16.237 1.00 94.31 87 ARG A CA 1
ATOM 719 C C . ARG A 1 87 ? -9.916 -1.872 17.146 1.00 94.31 87 ARG A C 1
ATOM 721 O O . ARG A 1 87 ? -9.399 -2.977 17.026 1.00 94.31 87 ARG A O 1
ATOM 728 N N . ASN A 1 88 ? -10.894 -1.611 18.008 1.00 96.12 88 ASN A N 1
ATOM 729 C CA . ASN A 1 88 ? -11.443 -2.622 18.910 1.00 96.12 88 ASN A CA 1
ATOM 730 C C . ASN A 1 88 ? -12.083 -3.770 18.120 1.00 96.12 88 ASN A C 1
ATOM 732 O O . ASN A 1 88 ? -11.741 -4.923 18.347 1.00 96.12 88 ASN A O 1
ATOM 736 N N . ALA A 1 89 ? -12.892 -3.460 17.102 1.00 94.31 89 ALA A N 1
ATOM 737 C CA . ALA A 1 89 ? -13.505 -4.477 16.250 1.00 94.31 89 ALA A CA 1
ATOM 738 C C . ALA A 1 89 ? -12.473 -5.356 15.516 1.00 94.31 89 ALA A C 1
ATOM 740 O O . ALA A 1 89 ? -12.683 -6.560 15.376 1.00 94.31 89 ALA A O 1
ATOM 741 N N . ALA A 1 90 ? -11.358 -4.774 15.062 1.00 94.44 90 ALA A N 1
ATOM 742 C CA . ALA A 1 90 ? -10.266 -5.522 14.443 1.00 94.44 90 ALA A CA 1
ATOM 743 C C . ALA A 1 90 ? -9.541 -6.424 15.456 1.00 94.44 90 ALA A C 1
ATOM 745 O O . ALA A 1 90 ? -9.260 -7.579 15.146 1.00 94.44 90 ALA A O 1
ATOM 746 N N . ILE A 1 91 ? -9.289 -5.935 16.676 1.00 96.12 91 ILE A N 1
ATOM 747 C CA . ILE A 1 91 ? -8.720 -6.745 17.765 1.00 96.12 91 ILE A CA 1
ATOM 748 C C . ILE A 1 91 ? -9.635 -7.936 18.076 1.00 96.12 91 ILE A C 1
ATOM 750 O O . ILE A 1 91 ? -9.162 -9.069 18.134 1.00 96.12 91 ILE A O 1
ATOM 754 N N . ASP A 1 92 ? -10.941 -7.699 18.194 1.00 96.06 92 ASP A N 1
ATOM 755 C CA . ASP A 1 92 ? -11.927 -8.746 18.476 1.00 96.06 92 ASP A CA 1
ATOM 756 C C . ASP A 1 92 ? -12.020 -9.776 17.342 1.00 96.06 92 ASP A C 1
ATOM 758 O O . ASP A 1 92 ? -12.219 -10.969 17.583 1.00 96.06 92 ASP A O 1
ATOM 762 N N . ALA A 1 93 ? -11.890 -9.334 16.088 1.00 95.06 93 ALA A N 1
ATOM 763 C CA . ALA A 1 93 ? -11.880 -10.225 14.934 1.00 95.06 93 ALA A CA 1
ATOM 764 C C . ALA A 1 93 ? -10.616 -11.094 14.893 1.00 95.06 93 ALA A C 1
ATOM 766 O O . ALA A 1 93 ? -10.723 -12.295 14.652 1.00 95.06 93 ALA A O 1
ATOM 767 N N . VAL A 1 94 ? -9.443 -10.518 15.187 1.00 95.25 94 VAL A N 1
ATOM 768 C CA . VAL A 1 94 ? -8.181 -11.267 15.310 1.00 95.25 94 VAL A CA 1
ATOM 769 C C . VAL A 1 94 ? -8.276 -12.294 16.429 1.00 95.25 94 VAL A C 1
ATOM 771 O O . VAL A 1 94 ? -7.981 -13.461 16.200 1.00 95.25 94 VAL A O 1
ATOM 774 N N . ALA A 1 95 ? -8.737 -11.888 17.615 1.00 95.38 95 ALA A N 1
ATOM 775 C CA . ALA A 1 95 ? -8.879 -12.787 18.755 1.00 95.38 95 ALA A CA 1
ATOM 776 C C . ALA A 1 95 ? -9.801 -13.973 18.429 1.00 95.38 95 ALA A C 1
ATOM 778 O O . ALA A 1 95 ? -9.451 -15.120 18.696 1.00 95.38 95 ALA A O 1
ATOM 779 N N . ALA A 1 96 ? -10.943 -13.713 17.784 1.00 93.06 96 ALA A N 1
ATOM 780 C CA . ALA A 1 96 ? -11.852 -14.768 17.342 1.00 93.06 96 ALA A CA 1
ATOM 781 C C . ALA A 1 96 ? -11.202 -15.701 16.306 1.00 93.06 96 ALA A C 1
ATOM 783 O O . ALA A 1 96 ? -11.352 -16.918 16.390 1.00 93.06 96 ALA A O 1
ATOM 784 N N . TYR A 1 97 ? -10.463 -15.140 15.349 1.00 93.19 97 TYR A N 1
ATOM 785 C CA . TYR A 1 97 ? -9.785 -15.906 14.309 1.00 93.19 97 TYR A CA 1
ATOM 786 C C . TYR A 1 97 ? -8.635 -16.768 14.841 1.00 93.19 97 TYR A C 1
ATOM 788 O O . TYR A 1 97 ? -8.456 -17.886 14.377 1.00 93.19 97 TYR A O 1
ATOM 796 N N . CYS A 1 98 ? -7.901 -16.328 15.865 1.00 91.94 98 CYS A N 1
ATOM 797 C CA . CYS A 1 98 ? -6.838 -17.136 16.473 1.00 91.94 98 CYS A CA 1
ATOM 798 C C . CYS A 1 98 ? -7.333 -18.467 17.069 1.00 91.94 98 CYS A C 1
ATOM 800 O O . CYS A 1 98 ? -6.540 -19.389 17.247 1.00 91.94 98 CYS A O 1
ATOM 802 N N . HIS A 1 99 ? -8.627 -18.583 17.374 1.00 86.69 99 HIS A N 1
ATOM 803 C CA . HIS A 1 99 ? -9.244 -19.828 17.836 1.00 86.69 99 HIS A CA 1
ATOM 804 C C . HIS A 1 99 ? -9.808 -20.692 16.697 1.00 86.69 99 HIS A C 1
ATOM 806 O O . HIS A 1 99 ? -10.312 -21.786 16.948 1.00 86.69 99 HIS A O 1
ATOM 812 N N . PHE A 1 100 ? -9.739 -20.217 15.454 1.00 86.69 100 PHE A N 1
ATOM 813 C CA . PHE A 1 100 ? -10.232 -20.918 14.279 1.00 86.69 100 PHE A CA 1
ATOM 814 C C . PHE A 1 100 ? -9.149 -21.818 13.686 1.00 86.69 100 PHE A C 1
ATOM 816 O O . PHE A 1 100 ? -8.024 -21.389 13.441 1.00 86.69 100 PHE A O 1
ATOM 823 N N . GLN A 1 101 ? -9.492 -23.081 13.440 1.00 83.50 101 GLN A N 1
ATOM 824 C CA . GLN A 1 101 ? -8.591 -24.030 12.799 1.00 83.50 101 GLN A CA 1
ATOM 825 C C . GLN A 1 101 ? -8.812 -24.020 11.283 1.00 83.50 101 GLN A C 1
ATOM 827 O O . GLN A 1 101 ? -9.788 -24.578 10.784 1.00 83.50 101 GLN A O 1
ATOM 832 N N . GLU A 1 102 ? -7.893 -23.395 10.549 1.00 78.88 102 GLU A N 1
ATOM 833 C CA . GLU A 1 102 ? -7.893 -23.408 9.085 1.00 78.88 102 GLU A CA 1
ATOM 834 C C . GLU A 1 102 ? -7.277 -24.690 8.540 1.00 78.88 102 GLU A C 1
ATOM 836 O O . GLU A 1 102 ? -6.068 -24.896 8.627 1.00 78.88 102 GLU A O 1
ATOM 841 N N . GLY A 1 103 ? -8.117 -25.541 7.948 1.00 70.00 103 GLY A N 1
ATOM 842 C CA . GLY A 1 103 ? -7.681 -26.788 7.333 1.00 70.00 103 GLY A CA 1
ATOM 843 C C . GLY A 1 103 ? -7.254 -27.842 8.359 1.00 70.00 103 GLY A C 1
ATOM 844 O O . GLY A 1 103 ? -6.446 -27.624 9.259 1.00 70.00 103 GLY A O 1
ATOM 845 N N . GLY A 1 104 ? -7.788 -29.052 8.216 1.00 61.09 104 GLY A N 1
ATOM 846 C CA . GLY A 1 104 ? -7.227 -30.202 8.908 1.00 61.09 104 GLY A CA 1
ATOM 847 C C . GLY A 1 104 ? -5.987 -30.661 8.156 1.00 61.09 104 GLY A C 1
ATOM 848 O O . GLY A 1 104 ? -6.106 -31.117 7.019 1.00 61.09 104 GLY A O 1
ATOM 849 N N . ALA A 1 105 ? -4.809 -30.626 8.784 1.00 57.31 105 ALA A N 1
ATOM 850 C CA . ALA A 1 105 ? -3.788 -31.586 8.389 1.00 57.31 105 ALA A CA 1
ATOM 851 C C . ALA A 1 105 ? -4.446 -32.961 8.535 1.00 57.31 105 ALA A C 1
ATOM 853 O O . ALA A 1 105 ? -4.880 -33.301 9.638 1.00 57.31 105 ALA A O 1
ATOM 854 N N . ALA A 1 106 ? -4.597 -33.705 7.433 1.00 55.22 106 ALA A N 1
ATOM 855 C CA . ALA A 1 106 ? -5.047 -35.087 7.483 1.00 55.22 106 ALA A CA 1
ATOM 856 C C . ALA A 1 106 ? -4.201 -35.771 8.555 1.00 55.22 106 ALA A C 1
ATOM 858 O O . ALA A 1 106 ? -2.984 -35.898 8.402 1.00 55.22 106 ALA A O 1
ATOM 859 N N . ALA A 1 107 ? -4.820 -36.078 9.695 1.00 53.44 107 ALA A N 1
ATOM 860 C CA . ALA A 1 107 ? -4.120 -36.641 10.825 1.00 53.44 107 ALA A CA 1
ATOM 861 C C . ALA A 1 107 ? -3.631 -38.011 10.373 1.00 53.44 107 ALA A C 1
ATOM 863 O O . ALA A 1 107 ? -4.383 -38.983 10.398 1.00 53.44 107 ALA A O 1
ATOM 864 N N . VAL A 1 108 ? -2.382 -38.085 9.908 1.00 60.62 108 VAL A N 1
ATOM 865 C CA . VAL A 1 108 ? -1.703 -39.355 9.695 1.00 60.62 108 VAL A CA 1
ATOM 866 C C . VAL A 1 108 ? -1.817 -40.073 11.035 1.00 60.62 108 VAL A C 1
ATOM 868 O O . VAL A 1 108 ? -1.352 -39.521 12.041 1.00 60.62 108 VAL A O 1
ATOM 871 N N . PRO A 1 109 ? -2.481 -41.239 11.108 1.00 47.72 109 PRO A N 1
ATOM 872 C CA . PRO A 1 109 ? -2.692 -41.906 12.375 1.00 47.72 109 PRO A CA 1
ATOM 873 C C . PRO A 1 109 ? -1.326 -42.350 12.892 1.00 47.72 109 PRO A C 1
ATOM 875 O O . PRO A 1 109 ? -0.799 -43.396 12.517 1.00 47.72 109 PRO A O 1
ATOM 878 N N . ARG A 1 110 ? -0.721 -41.536 13.766 1.00 54.88 110 ARG A N 1
ATOM 879 C CA . ARG A 1 110 ? 0.397 -41.972 14.595 1.00 54.88 110 ARG A CA 1
ATOM 880 C C . ARG A 1 110 ? -0.148 -43.118 15.430 1.00 54.88 110 ARG A C 1
ATOM 882 O O . ARG A 1 110 ? -0.957 -42.899 16.333 1.00 54.88 110 ARG A O 1
ATOM 889 N N . LYS A 1 111 ? 0.260 -44.341 15.077 1.00 42.97 111 LYS A N 1
ATOM 890 C CA . LYS A 1 111 ? 0.019 -45.551 15.863 1.00 42.97 111 LYS A CA 1
ATOM 891 C C . LYS A 1 111 ? 0.315 -45.217 17.323 1.00 42.97 111 LYS A C 1
ATOM 893 O O . LYS A 1 111 ? 1.458 -44.950 17.685 1.00 42.97 111 LYS A O 1
ATOM 898 N N . ARG A 1 112 ? -0.739 -45.174 18.139 1.00 43.50 112 ARG A N 1
ATOM 899 C CA . ARG A 1 112 ? -0.644 -45.014 19.587 1.00 43.50 112 ARG A CA 1
ATOM 900 C C . ARG A 1 112 ? 0.149 -46.201 20.126 1.00 43.50 112 ARG A C 1
ATOM 902 O O . ARG A 1 112 ? -0.398 -47.295 20.224 1.00 43.50 112 ARG A O 1
ATOM 909 N N . SER A 1 113 ? 1.409 -45.998 20.505 1.00 42.28 113 SER A N 1
ATOM 910 C CA . SER A 1 113 ? 2.012 -46.862 21.515 1.00 42.28 113 SER A CA 1
ATOM 911 C C . SER A 1 113 ? 1.393 -46.455 22.849 1.00 42.28 113 SER A C 1
ATOM 913 O O . SER A 1 113 ? 1.693 -45.400 23.410 1.00 42.28 113 SER A O 1
ATOM 915 N N . SER A 1 114 ? 0.445 -47.259 23.309 1.00 49.75 114 SER A N 1
ATOM 916 C CA . SER A 1 114 ? -0.129 -47.137 24.639 1.00 49.75 114 SER A CA 1
ATOM 917 C C . SER A 1 114 ? 0.973 -47.392 25.663 1.00 49.75 114 SER A C 1
ATOM 919 O O . SER A 1 114 ? 1.425 -48.526 25.801 1.00 49.75 114 SER A O 1
ATOM 921 N N . MET A 1 115 ? 1.408 -46.359 26.385 1.00 35.56 115 MET A N 1
ATOM 922 C CA . MET A 1 115 ? 2.083 -46.565 27.659 1.00 35.56 115 MET A CA 1
ATOM 923 C C . MET A 1 115 ? 1.477 -45.638 28.712 1.00 35.56 115 MET A C 1
ATOM 925 O O . MET A 1 115 ? 1.564 -44.417 28.649 1.00 35.56 115 MET A O 1
ATOM 929 N N . ARG A 1 116 ? 0.743 -46.315 29.596 1.00 35.03 116 ARG A N 1
ATOM 930 C CA . ARG A 1 116 ? 0.153 -45.947 30.886 1.00 35.03 116 ARG A CA 1
ATOM 931 C C . ARG A 1 116 ? 0.466 -44.556 31.449 1.00 35.03 116 ARG A C 1
ATOM 933 O O . ARG A 1 116 ? 1.606 -44.195 31.710 1.00 35.03 116 ARG A O 1
ATOM 940 N N . ARG A 1 117 ? -0.629 -43.873 31.797 1.00 45.19 117 ARG A N 1
ATOM 941 C CA . ARG A 1 117 ? -0.708 -42.795 32.790 1.00 45.19 117 ARG A CA 1
ATOM 942 C C . ARG A 1 117 ? -0.151 -43.265 34.136 1.00 45.19 117 ARG A C 1
ATOM 944 O O . ARG A 1 117 ? -0.633 -44.269 34.649 1.00 45.19 117 ARG A O 1
ATOM 951 N N . THR A 1 118 ? 0.688 -42.443 34.753 1.00 34.28 118 THR A N 1
ATOM 952 C CA . THR A 1 118 ? 0.715 -42.249 36.210 1.00 34.28 118 THR A CA 1
ATOM 953 C C . THR A 1 118 ? 1.117 -40.805 36.502 1.00 34.28 118 THR A C 1
ATOM 955 O O . THR A 1 118 ? 2.237 -40.402 36.206 1.00 34.28 118 THR A O 1
ATOM 958 N N . SER A 1 119 ? 0.197 -40.028 37.067 1.00 41.84 119 SER A N 1
ATOM 959 C CA . SER A 1 119 ? 0.517 -38.882 37.926 1.00 41.84 119 SER A CA 1
ATOM 960 C C . SER A 1 119 ? 0.326 -39.324 39.383 1.00 41.84 119 SER A C 1
ATOM 962 O O . SER A 1 119 ? -0.505 -40.202 39.636 1.00 41.84 119 SER A O 1
ATOM 964 N N . PRO A 1 120 ? 1.097 -38.761 40.333 1.00 38.47 120 PRO A N 1
ATOM 965 C CA . PRO A 1 120 ? 0.488 -37.750 41.205 1.00 38.47 120 PRO A CA 1
ATOM 966 C C . PRO A 1 120 ? 1.374 -36.516 41.530 1.00 38.47 120 PRO A C 1
ATOM 968 O O . PRO A 1 120 ? 2.591 -36.595 41.616 1.00 38.47 120 PRO A O 1
ATOM 971 N N . MET A 1 121 ? 0.654 -35.397 41.693 1.00 33.31 121 MET A N 1
ATOM 972 C CA . MET A 1 121 ? 0.888 -34.014 42.193 1.00 33.31 121 MET A CA 1
ATOM 973 C C . MET A 1 121 ? 1.865 -33.816 43.393 1.00 33.31 121 MET A C 1
ATOM 975 O O . MET A 1 121 ? 2.228 -34.808 44.014 1.00 33.31 121 MET A O 1
ATOM 979 N N . PRO A 1 122 ? 2.054 -32.590 43.957 1.00 49.09 122 PRO A N 1
ATOM 980 C CA . PRO A 1 122 ? 2.316 -31.249 43.394 1.00 49.09 122 PRO A CA 1
ATOM 981 C C . PRO A 1 122 ? 3.540 -30.555 44.065 1.00 49.09 122 PRO A C 1
ATOM 983 O O . PRO A 1 122 ? 3.742 -30.673 45.273 1.00 49.09 122 PRO A O 1
ATOM 986 N N . SER A 1 123 ? 4.304 -29.722 43.352 1.00 36.59 123 SER A N 1
ATOM 987 C CA . SER A 1 123 ? 5.292 -28.819 43.974 1.00 36.59 123 SER A CA 1
ATOM 988 C C . SER A 1 123 ? 5.111 -27.384 43.482 1.00 36.59 123 SER A C 1
ATOM 990 O O . SER A 1 123 ? 4.848 -27.127 42.309 1.00 36.59 123 SER A O 1
ATOM 992 N N . LYS A 1 124 ? 5.190 -26.437 44.424 1.00 50.88 124 LYS A N 1
ATOM 993 C CA . LYS A 1 124 ? 5.210 -24.992 44.173 1.00 50.88 124 LYS A CA 1
ATOM 994 C C . LYS A 1 124 ? 6.413 -24.661 43.292 1.00 50.88 124 LYS A C 1
ATOM 996 O O . LYS A 1 124 ? 7.514 -24.503 43.805 1.00 50.88 124 LYS A O 1
ATOM 1001 N N . GLU A 1 125 ? 6.196 -24.506 41.998 1.00 41.22 125 GLU A N 1
ATOM 1002 C CA . GLU A 1 125 ? 7.190 -23.936 41.097 1.00 41.22 125 GLU A CA 1
ATOM 1003 C C . GLU A 1 125 ? 6.585 -22.728 40.397 1.00 41.22 125 GLU A C 1
ATOM 1005 O O . GLU A 1 125 ? 5.515 -22.780 39.790 1.00 41.22 125 GLU A O 1
ATOM 1010 N N . ILE A 1 126 ? 7.275 -21.602 40.544 1.00 49.78 126 ILE A N 1
ATOM 1011 C CA . ILE A 1 126 ? 7.048 -20.395 39.762 1.00 49.78 126 ILE A CA 1
ATOM 1012 C C . ILE A 1 126 ? 7.113 -20.825 38.297 1.00 49.78 126 ILE A C 1
ATOM 1014 O O . ILE A 1 126 ? 8.149 -21.311 37.849 1.00 49.78 126 ILE A O 1
ATOM 1018 N N . SER A 1 127 ? 5.989 -20.701 37.585 1.00 58.59 127 SER A N 1
ATOM 1019 C CA . SER A 1 127 ? 5.863 -21.171 36.205 1.00 58.59 127 SER A CA 1
ATOM 1020 C C . SER A 1 127 ? 7.046 -20.663 35.365 1.00 58.59 127 SER A C 1
ATOM 1022 O O . SER A 1 127 ? 7.204 -19.442 35.237 1.00 58.59 127 SER A O 1
ATOM 1024 N N . 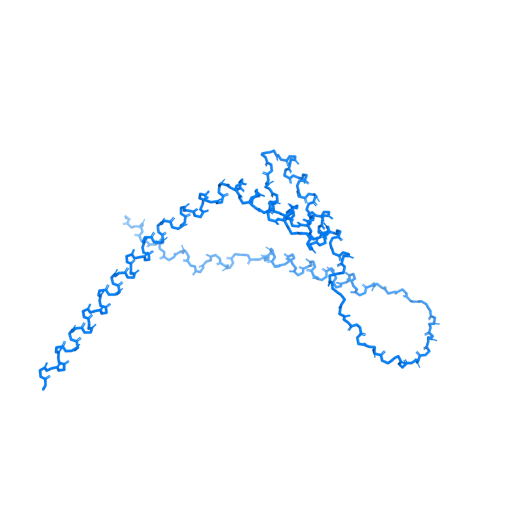PRO A 1 128 ? 7.857 -21.553 34.758 1.00 59.22 128 PRO A N 1
ATOM 1025 C CA . PRO A 1 128 ? 8.972 -21.176 33.883 1.00 59.22 128 PRO A CA 1
ATOM 1026 C C . PRO A 1 128 ? 8.550 -20.232 32.747 1.00 59.22 128 PRO A C 1
ATOM 1028 O O . PRO A 1 128 ? 9.346 -19.434 32.257 1.00 59.22 128 PRO A O 1
ATOM 1031 N N . GLN A 1 129 ? 7.268 -20.270 32.369 1.00 59.88 129 GLN A N 1
ATOM 1032 C CA . GLN A 1 129 ? 6.683 -19.387 31.362 1.00 59.88 129 GLN A CA 1
ATOM 1033 C C . GLN A 1 129 ? 6.541 -17.937 31.839 1.00 59.88 129 GLN A C 1
ATOM 1035 O O . GLN A 1 129 ? 6.673 -17.024 31.030 1.00 59.88 129 GLN A O 1
ATOM 1040 N N . LEU A 1 130 ? 6.311 -17.696 33.136 1.00 55.25 130 LEU A N 1
ATOM 1041 C CA . LEU A 1 130 ? 6.208 -16.335 33.673 1.00 55.25 130 LEU A CA 1
ATOM 1042 C C . LEU A 1 130 ? 7.580 -15.645 33.701 1.00 55.25 130 LEU A C 1
ATOM 1044 O O . LEU A 1 130 ? 7.686 -14.464 33.372 1.00 55.25 130 LEU A O 1
ATOM 1048 N N . ALA A 1 131 ? 8.628 -16.407 34.031 1.00 66.81 131 ALA A N 1
ATOM 1049 C CA . ALA A 1 131 ? 10.011 -15.941 33.996 1.00 66.81 131 ALA A CA 1
ATOM 1050 C C . ALA A 1 131 ? 10.482 -15.671 32.556 1.00 66.81 131 ALA A C 1
ATOM 1052 O O . ALA A 1 131 ? 11.094 -14.635 32.295 1.00 66.81 131 ALA A O 1
ATOM 1053 N N . ALA A 1 132 ? 10.130 -16.548 31.608 1.00 65.81 132 ALA A N 1
ATOM 1054 C CA . ALA A 1 132 ? 10.414 -16.342 30.187 1.00 65.81 132 ALA A CA 1
ATOM 1055 C C . ALA A 1 132 ? 9.693 -15.100 29.630 1.00 65.81 132 ALA A C 1
ATOM 1057 O O . ALA A 1 132 ? 10.319 -14.257 28.990 1.00 65.81 132 ALA A O 1
ATOM 1058 N N . ALA A 1 133 ? 8.411 -14.916 29.961 1.00 67.56 133 ALA A N 1
ATOM 1059 C CA . ALA A 1 133 ? 7.637 -13.753 29.526 1.00 67.56 133 ALA A CA 1
ATOM 1060 C C . ALA A 1 133 ? 8.166 -12.429 30.111 1.00 67.56 133 ALA A C 1
ATOM 1062 O O . ALA A 1 133 ? 8.140 -11.392 29.444 1.00 67.56 133 ALA A O 1
ATOM 1063 N N . GLN A 1 134 ? 8.667 -12.436 31.351 1.00 72.75 134 GLN A N 1
ATOM 1064 C CA . GLN A 1 134 ? 9.324 -11.265 31.939 1.00 72.75 134 GLN A CA 1
ATOM 1065 C C . GLN A 1 134 ? 10.677 -10.973 31.284 1.00 72.75 134 GLN A C 1
ATOM 1067 O O . GLN A 1 134 ? 10.968 -9.808 31.014 1.00 72.75 134 GLN A O 1
ATOM 1072 N N . ALA A 1 135 ? 11.467 -12.002 30.968 1.00 71.88 135 ALA A N 1
ATOM 1073 C CA . ALA A 1 135 ? 12.735 -11.842 30.262 1.00 71.88 135 ALA A CA 1
ATOM 1074 C C . ALA A 1 135 ? 12.540 -11.252 28.854 1.00 71.88 135 ALA A C 1
ATOM 1076 O O . ALA A 1 135 ? 13.269 -10.336 28.467 1.00 71.88 135 ALA A O 1
ATOM 1077 N N . GLU A 1 136 ? 11.514 -11.691 28.120 1.00 69.38 136 GLU A N 1
ATOM 1078 C CA . GLU A 1 136 ? 11.169 -11.132 26.806 1.00 69.38 136 GLU A CA 1
ATOM 1079 C C . GLU A 1 136 ? 10.713 -9.671 26.897 1.00 69.38 136 GLU A C 1
ATOM 1081 O O . GLU A 1 136 ? 11.177 -8.825 26.129 1.00 69.38 136 GLU A O 1
ATOM 1086 N N . LYS A 1 137 ? 9.873 -9.328 27.885 1.00 73.62 137 LYS A N 1
ATOM 1087 C CA . LYS A 1 137 ? 9.484 -7.928 28.131 1.00 73.62 137 LYS A CA 1
ATOM 1088 C C . LYS A 1 137 ? 10.684 -7.046 28.477 1.00 73.62 137 LYS A C 1
ATOM 1090 O O . LYS A 1 137 ? 10.762 -5.908 28.010 1.00 73.62 137 LYS A O 1
ATOM 1095 N N . GLN A 1 138 ? 11.630 -7.565 29.257 1.00 69.62 138 GLN A N 1
ATOM 1096 C CA . GLN A 1 138 ? 12.859 -6.857 29.611 1.00 69.62 138 GLN A CA 1
ATOM 1097 C C . GLN A 1 138 ? 13.758 -6.641 28.382 1.00 69.62 138 GLN A C 1
ATOM 1099 O O . GLN A 1 138 ? 14.306 -5.552 28.199 1.00 69.62 138 GLN A O 1
ATOM 1104 N N . ALA A 1 139 ? 13.887 -7.653 27.519 1.00 71.31 139 ALA A N 1
ATOM 1105 C CA . ALA A 1 139 ? 14.684 -7.584 26.297 1.00 71.31 139 ALA A CA 1
ATOM 1106 C C . ALA A 1 139 ? 14.113 -6.566 25.297 1.00 71.31 139 ALA A C 1
ATOM 1108 O O . ALA A 1 139 ? 14.860 -5.744 24.765 1.00 71.31 139 ALA A O 1
ATOM 1109 N N . LEU A 1 140 ? 12.790 -6.553 25.108 1.00 67.19 140 LEU A N 1
ATOM 1110 C CA . LEU A 1 140 ? 12.115 -5.573 24.253 1.00 67.19 140 LEU A CA 1
ATOM 1111 C C . LEU A 1 140 ? 12.250 -4.147 24.798 1.00 67.19 140 LEU A C 1
ATOM 1113 O O . LEU A 1 140 ? 12.549 -3.231 24.038 1.00 67.19 140 LEU A O 1
ATOM 1117 N N . SER A 1 141 ? 12.109 -3.955 26.112 1.00 69.25 141 SER A N 1
ATOM 1118 C CA . SER A 1 141 ? 12.315 -2.649 26.755 1.00 69.25 141 SER A CA 1
ATOM 1119 C C . SER A 1 141 ? 13.727 -2.100 26.506 1.00 69.25 141 SER A C 1
ATOM 1121 O O . SER A 1 141 ? 13.892 -0.945 26.110 1.00 69.25 141 SER A O 1
ATOM 1123 N N . ASN A 1 142 ? 14.747 -2.953 26.640 1.00 69.50 142 ASN A N 1
ATOM 1124 C CA . ASN A 1 142 ? 16.140 -2.576 26.396 1.00 69.50 142 ASN A CA 1
ATOM 1125 C C . ASN A 1 142 ? 16.446 -2.308 24.911 1.00 69.50 142 ASN A C 1
ATOM 1127 O O . ASN A 1 142 ? 17.330 -1.506 24.614 1.00 69.50 142 ASN A O 1
ATOM 1131 N N . ALA A 1 143 ? 15.738 -2.965 23.986 1.00 62.84 143 ALA A N 1
ATOM 1132 C CA . ALA A 1 143 ? 15.886 -2.742 22.549 1.00 62.84 143 ALA A CA 1
ATOM 1133 C C . ALA A 1 143 ? 15.220 -1.435 22.086 1.00 62.84 143 ALA A C 1
ATOM 1135 O O . ALA A 1 143 ? 15.744 -0.758 21.204 1.00 62.84 143 ALA A O 1
ATOM 1136 N N . ILE A 1 144 ? 14.082 -1.073 22.686 1.00 63.38 144 ILE A N 1
ATOM 1137 C CA . ILE A 1 144 ? 13.331 0.144 22.343 1.00 63.38 144 ILE A CA 1
ATOM 1138 C C . ILE A 1 144 ? 14.005 1.390 22.934 1.00 63.38 144 ILE A C 1
ATOM 1140 O O . ILE A 1 144 ? 14.055 2.429 22.279 1.00 63.38 144 ILE A O 1
ATOM 1144 N N . PHE A 1 145 ? 14.565 1.287 24.143 1.00 57.12 145 PHE A N 1
ATOM 1145 C CA . PHE A 1 145 ? 15.257 2.388 24.814 1.00 57.12 145 PHE A CA 1
ATOM 1146 C C . PHE A 1 145 ? 16.690 1.984 25.183 1.00 57.12 145 PHE A C 1
ATOM 1148 O O . PHE A 1 145 ? 16.975 1.686 26.350 1.00 57.12 145 PHE A O 1
ATOM 1155 N N . PRO A 1 146 ? 17.621 1.961 24.210 1.00 58.06 146 PRO A N 1
ATOM 1156 C CA . PRO A 1 146 ? 19.024 1.725 24.507 1.00 58.06 146 PRO A CA 1
ATOM 1157 C C . PRO A 1 146 ? 19.518 2.825 25.455 1.00 58.06 146 PRO A C 1
ATOM 1159 O O . PRO A 1 146 ? 19.477 4.011 25.132 1.00 58.06 146 PRO A O 1
ATOM 1162 N N . LYS A 1 147 ? 19.972 2.420 26.647 1.00 58.94 147 LYS A N 1
ATOM 1163 C CA . LYS A 1 147 ? 20.275 3.299 27.794 1.00 58.94 147 LYS A CA 1
ATOM 1164 C C . LYS A 1 147 ? 21.390 4.333 27.564 1.00 58.94 147 LYS A C 1
ATOM 1166 O O . LYS A 1 147 ? 21.666 5.112 28.467 1.00 58.94 147 LYS A O 1
ATOM 1171 N N . ASP A 1 148 ? 22.023 4.369 26.393 1.00 59.09 148 ASP A N 1
ATOM 1172 C CA . ASP A 1 148 ? 23.050 5.363 26.074 1.00 59.09 148 ASP A CA 1
ATOM 1173 C C . ASP A 1 148 ? 23.118 5.652 24.560 1.00 59.09 148 ASP A C 1
ATOM 1175 O O . ASP A 1 148 ? 23.883 5.047 23.807 1.00 59.09 148 ASP A O 1
ATOM 1179 N N . LEU A 1 149 ? 22.292 6.595 24.096 1.00 54.91 149 LEU A N 1
ATOM 1180 C CA . LEU A 1 149 ? 22.286 7.093 22.708 1.00 54.91 149 LEU A CA 1
ATOM 1181 C C . LEU A 1 149 ? 23.382 8.145 22.443 1.00 54.91 149 LEU A C 1
ATOM 1183 O O . LEU A 1 149 ? 23.619 8.527 21.294 1.00 54.91 149 LEU A O 1
ATOM 1187 N N . THR A 1 150 ? 24.100 8.583 23.482 1.00 55.84 150 THR A N 1
ATOM 1188 C CA . THR A 1 150 ? 25.080 9.681 23.422 1.00 55.84 150 THR A CA 1
ATOM 1189 C C . THR A 1 150 ? 26.272 9.365 22.512 1.00 55.84 150 THR A C 1
ATOM 1191 O O . THR A 1 150 ? 26.887 10.262 21.932 1.00 55.84 150 THR A O 1
ATOM 1194 N N . LYS A 1 151 ? 26.590 8.077 22.329 1.00 56.09 151 LYS A N 1
ATOM 1195 C CA . LYS A 1 151 ? 27.713 7.623 21.492 1.00 56.09 151 LYS A CA 1
ATOM 1196 C C . LYS A 1 151 ? 27.365 7.521 20.004 1.00 56.09 151 LYS A C 1
ATOM 1198 O O . LYS A 1 151 ? 28.269 7.576 19.172 1.00 56.09 151 LYS A O 1
ATOM 1203 N N . HIS A 1 152 ? 26.081 7.410 19.649 1.00 54.72 152 HIS A N 1
ATOM 1204 C CA . HIS A 1 152 ? 25.671 7.124 18.269 1.00 54.72 152 HIS A CA 1
ATOM 1205 C C . HIS A 1 152 ? 25.536 8.367 17.379 1.00 54.72 152 HIS A C 1
ATOM 1207 O O . HIS A 1 152 ? 25.687 8.262 16.162 1.00 54.72 152 HIS A O 1
ATOM 1213 N N . PHE A 1 153 ? 25.334 9.552 17.963 1.00 47.97 153 PHE A N 1
ATOM 1214 C CA . PHE A 1 153 ? 25.122 10.789 17.199 1.00 47.97 153 PHE A CA 1
ATOM 1215 C C . PHE A 1 153 ? 26.404 11.491 16.724 1.00 47.97 153 PHE A C 1
ATOM 1217 O O . PHE A 1 153 ? 26.347 12.335 15.832 1.00 47.97 153 PHE A O 1
ATOM 1224 N N . LYS A 1 154 ? 27.587 11.141 17.249 1.00 55.56 154 LYS A N 1
ATOM 1225 C CA . LYS A 1 154 ? 28.828 11.881 16.940 1.00 55.56 154 LYS A CA 1
ATOM 1226 C C . LYS A 1 154 ? 29.589 11.427 15.690 1.00 55.56 154 LYS A C 1
ATOM 1228 O O . LYS A 1 154 ? 30.655 11.973 15.427 1.00 55.56 154 LYS A O 1
ATOM 1233 N N . ARG A 1 155 ? 29.093 10.461 14.902 1.00 56.69 155 ARG A N 1
ATOM 1234 C CA . ARG A 1 155 ? 29.916 9.852 13.833 1.00 56.69 155 ARG A CA 1
ATOM 1235 C C . ARG A 1 155 ? 29.587 10.235 12.388 1.00 56.69 155 ARG A C 1
ATOM 1237 O O . ARG A 1 155 ? 30.340 9.811 11.520 1.00 56.69 155 ARG A O 1
ATOM 1244 N N . LYS A 1 156 ? 28.539 11.020 12.086 1.00 54.94 156 LYS A N 1
ATOM 1245 C CA . LYS A 1 156 ? 28.218 11.332 10.669 1.00 54.94 156 LYS A CA 1
ATOM 1246 C C . LYS A 1 156 ? 27.780 12.758 10.302 1.00 54.94 156 LYS A C 1
ATOM 1248 O O . LYS A 1 156 ? 27.788 13.051 9.115 1.00 54.94 156 LYS A O 1
ATOM 1253 N N . HIS A 1 157 ? 27.482 13.662 11.243 1.00 51.81 157 HIS A N 1
ATOM 1254 C CA . HIS A 1 157 ? 26.900 14.977 10.886 1.00 51.81 157 HIS A CA 1
ATOM 1255 C C . HIS A 1 157 ? 27.655 16.229 11.371 1.00 51.81 157 HIS A C 1
ATOM 1257 O O . HIS A 1 157 ? 27.125 17.325 11.263 1.00 51.81 157 HIS A O 1
ATOM 1263 N N . LEU A 1 158 ? 28.900 16.117 11.854 1.00 53.44 158 LEU A N 1
ATOM 1264 C CA . LEU A 1 158 ? 29.685 17.286 12.308 1.00 53.44 158 LEU A CA 1
ATOM 1265 C C . LEU A 1 158 ? 30.953 17.578 11.486 1.00 53.44 158 LEU A C 1
ATOM 1267 O O . LEU A 1 158 ? 31.747 18.426 11.877 1.00 53.44 158 LEU A O 1
ATOM 1271 N N . ALA A 1 159 ? 31.142 16.929 10.334 1.00 53.56 159 ALA A N 1
ATOM 1272 C CA . ALA A 1 159 ? 32.304 17.186 9.475 1.00 53.56 159 ALA A CA 1
ATOM 1273 C C . ALA A 1 159 ? 32.167 18.433 8.573 1.00 53.56 159 ALA A C 1
ATOM 1275 O O . ALA A 1 159 ? 33.152 18.824 7.962 1.00 53.56 159 ALA A O 1
ATOM 1276 N N . HIS A 1 160 ? 30.996 19.082 8.515 1.00 49.38 160 HIS A N 1
ATOM 1277 C CA . HIS A 1 160 ? 30.756 20.237 7.631 1.00 49.38 160 HIS A CA 1
ATOM 1278 C C . HIS A 1 160 ? 30.451 21.569 8.341 1.00 49.38 160 HIS A C 1
ATOM 1280 O O . HIS A 1 160 ? 30.137 22.541 7.673 1.00 49.38 160 HIS A O 1
ATOM 1286 N N . ILE A 1 161 ? 30.593 21.669 9.670 1.00 53.81 161 ILE A N 1
ATOM 1287 C CA . ILE A 1 161 ? 30.322 22.925 10.416 1.00 53.81 161 ILE A CA 1
ATOM 1288 C C . ILE A 1 161 ? 31.629 23.607 10.873 1.00 53.81 161 ILE A C 1
ATOM 1290 O O . ILE A 1 161 ? 31.679 24.270 11.902 1.00 53.81 161 ILE A O 1
ATOM 1294 N N . LYS A 1 162 ? 32.743 23.418 10.152 1.00 48.59 162 LYS A N 1
ATOM 1295 C CA . LYS A 1 162 ? 34.034 24.043 10.507 1.00 48.59 162 LYS A CA 1
ATOM 1296 C C . LYS A 1 162 ? 34.690 24.878 9.405 1.00 48.59 162 LYS A C 1
ATOM 1298 O O . LYS A 1 162 ? 35.887 25.118 9.493 1.00 48.59 162 LYS A O 1
ATOM 1303 N N . GLU A 1 163 ? 33.927 25.392 8.439 1.00 47.94 163 GLU A N 1
ATOM 1304 C CA . GLU A 1 163 ? 34.467 26.341 7.444 1.00 47.94 163 GLU A CA 1
ATOM 1305 C C . GLU A 1 163 ? 33.634 27.616 7.204 1.00 47.94 163 GLU A C 1
ATOM 1307 O O . GLU A 1 163 ? 33.868 28.313 6.229 1.00 47.94 163 GLU A O 1
ATOM 1312 N N . GLU A 1 164 ? 32.743 28.015 8.118 1.00 48.03 164 GLU A N 1
ATOM 1313 C CA . GLU A 1 164 ? 32.074 29.333 8.035 1.00 48.03 164 GLU A CA 1
ATOM 1314 C C . GLU A 1 164 ? 32.195 30.152 9.326 1.00 48.03 164 GLU A C 1
ATOM 1316 O O . GLU A 1 164 ? 31.219 30.684 9.834 1.00 48.03 164 GLU A O 1
ATOM 1321 N N . ASN A 1 165 ? 33.399 30.251 9.892 1.00 47.62 1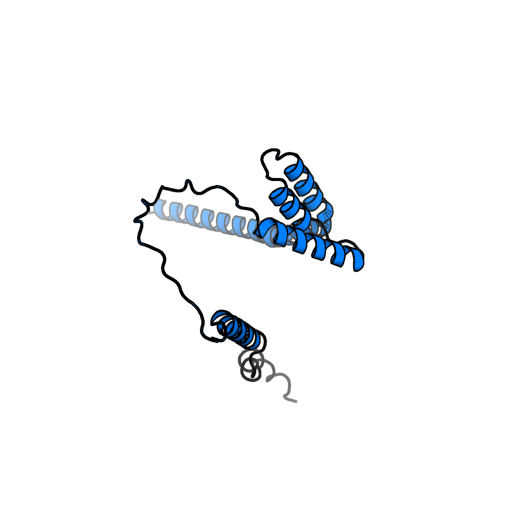65 ASN A N 1
ATOM 1322 C CA . ASN A 1 165 ? 33.727 31.319 10.847 1.00 47.62 165 ASN A CA 1
ATOM 1323 C C . ASN A 1 165 ? 35.240 31.577 10.848 1.00 47.62 165 ASN A C 1
ATOM 1325 O O . ASN A 1 165 ? 35.978 31.113 11.718 1.00 47.62 165 ASN A O 1
ATOM 1329 N N . ARG A 1 166 ? 35.698 32.308 9.831 1.00 42.81 166 ARG A N 1
ATOM 1330 C CA . ARG A 1 166 ? 36.965 33.047 9.840 1.00 42.81 166 ARG A CA 1
ATOM 1331 C C . ARG A 1 166 ? 36.705 34.433 9.245 1.00 42.81 166 ARG A C 1
ATOM 1333 O O . ARG A 1 166 ? 36.877 34.643 8.048 1.00 42.81 166 ARG A O 1
ATOM 1340 N N . LEU A 1 167 ? 36.222 35.327 10.104 1.00 40.62 167 LEU A N 1
ATOM 1341 C CA . LEU A 1 167 ? 36.562 36.748 10.065 1.00 40.62 167 LEU A CA 1
ATOM 1342 C C . LEU A 1 167 ? 37.750 36.946 11.008 1.00 40.62 167 LEU A C 1
ATOM 1344 O O . LEU A 1 167 ? 37.731 36.302 12.085 1.00 40.62 167 LEU A O 1
#

pLDDT: mean 74.51, std 18.86, range [33.31, 98.0]

Radius of gyration: 31.23 Å; chains: 1; bounding box: 58×84×86 Å